Protein AF-A0A9P6YLB2-F1 (afdb_monomer_lite)

Sequence (97 aa):
MDKLEVDEEIAGILVSEGFGTVEEIAYVPVGELLAVEGFDEDIVEELRARARDALLNEALAVEEGLEDGQPAQDLLSLKGMDEATAYALAGHGVHGS

Radius of gyration: 20.88 Å; chains: 1; bounding box: 39×27×56 Å

Structure (mmCIF, N/CA/C/O backbone):
data_AF-A0A9P6YLB2-F1
#
_entry.id   AF-A0A9P6YLB2-F1
#
loop_
_atom_site.group_PDB
_atom_site.id
_atom_site.type_symbol
_atom_site.label_atom_id
_atom_site.label_alt_id
_atom_site.label_comp_id
_atom_site.label_asym_id
_atom_site.label_entity_id
_atom_site.label_seq_id
_atom_site.pdbx_PDB_ins_code
_atom_site.Cartn_x
_atom_site.Cartn_y
_atom_site.Cartn_z
_atom_site.occupancy
_atom_site.B_iso_or_equiv
_atom_site.auth_seq_id
_atom_site.auth_comp_id
_atom_site.auth_asym_id
_atom_site.auth_atom_id
_atom_site.pdbx_PDB_model_num
ATOM 1 N N . MET A 1 1 ? 3.634 4.056 0.059 1.00 73.00 1 MET A N 1
ATOM 2 C CA . MET A 1 1 ? 2.166 4.161 0.165 1.00 73.00 1 MET A CA 1
ATOM 3 C C . MET A 1 1 ? 1.499 4.749 -1.070 1.00 73.00 1 MET A C 1
ATOM 5 O O . MET A 1 1 ? 0.343 4.423 -1.277 1.00 73.00 1 MET A O 1
ATOM 9 N N . ASP A 1 2 ? 2.202 5.478 -1.946 1.00 71.8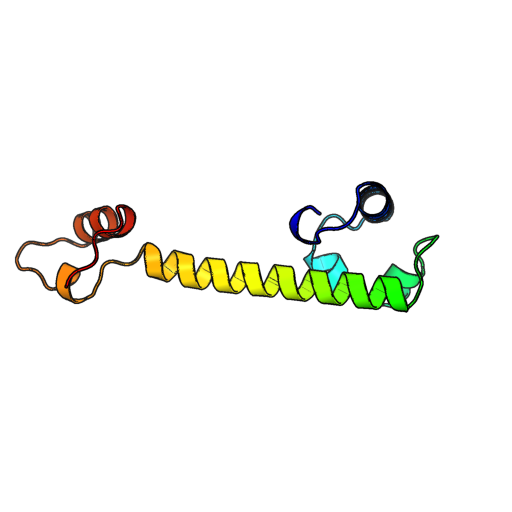8 2 ASP A N 1
ATOM 10 C CA . ASP A 1 2 ? 1.646 5.990 -3.217 1.00 71.88 2 ASP A CA 1
ATOM 11 C C . ASP A 1 2 ? 0.863 4.969 -4.055 1.00 71.88 2 ASP A C 1
ATOM 13 O O . ASP A 1 2 ? -0.164 5.305 -4.630 1.00 71.88 2 ASP A O 1
ATOM 17 N N . LYS A 1 3 ? 1.303 3.704 -4.085 1.00 75.62 3 LYS A N 1
ATOM 18 C CA . LYS A 1 3 ? 0.640 2.627 -4.844 1.00 75.62 3 LYS A CA 1
ATOM 19 C C . LYS A 1 3 ? -0.781 2.299 -4.361 1.00 75.62 3 LYS A C 1
ATOM 21 O O . LYS A 1 3 ? -1.532 1.676 -5.095 1.00 75.62 3 LYS A O 1
ATOM 26 N N . LEU A 1 4 ? -1.120 2.660 -3.124 1.00 82.56 4 LEU A N 1
ATOM 27 C CA . LEU A 1 4 ? -2.427 2.404 -2.514 1.00 82.56 4 LEU A CA 1
ATOM 28 C C . LEU A 1 4 ? -3.434 3.531 -2.783 1.00 82.56 4 LEU A C 1
ATOM 30 O O . LEU A 1 4 ? -4.597 3.377 -2.422 1.00 82.56 4 LEU A O 1
ATOM 34 N N . GLU A 1 5 ? -2.987 4.646 -3.382 1.00 85.12 5 GLU A N 1
ATOM 35 C CA . GLU A 1 5 ? -3.804 5.828 -3.704 1.00 85.12 5 GLU A CA 1
ATOM 36 C C . GLU A 1 5 ? -4.626 6.354 -2.512 1.00 85.12 5 GLU A C 1
ATOM 38 O O . GLU A 1 5 ? -5.740 6.853 -2.663 1.00 85.12 5 GLU A O 1
ATOM 43 N N . VAL A 1 6 ? -4.070 6.222 -1.307 1.00 87.69 6 VAL A N 1
ATOM 44 C CA . VAL A 1 6 ? -4.652 6.748 -0.068 1.00 87.69 6 VAL A CA 1
ATOM 45 C C . VAL A 1 6 ? -4.241 8.200 0.145 1.00 87.69 6 VAL A C 1
ATOM 47 O O . VAL A 1 6 ? -3.191 8.640 -0.331 1.00 87.69 6 VAL A O 1
ATOM 50 N N . ASP A 1 7 ? -5.057 8.947 0.879 1.00 90.38 7 ASP A N 1
ATOM 51 C CA . ASP A 1 7 ? -4.709 10.297 1.302 1.00 90.38 7 ASP A CA 1
ATOM 52 C C . ASP A 1 7 ? -3.527 10.311 2.292 1.00 90.38 7 ASP A C 1
ATOM 54 O O . ASP A 1 7 ? -3.146 9.303 2.893 1.00 90.38 7 ASP A O 1
ATOM 58 N N . GLU A 1 8 ? -2.917 11.488 2.439 1.00 89.25 8 GLU A N 1
ATOM 59 C CA . GLU A 1 8 ? -1.714 11.686 3.255 1.00 89.25 8 GLU A CA 1
ATOM 60 C C . GLU A 1 8 ? -1.964 11.429 4.752 1.00 89.25 8 GLU A C 1
ATOM 62 O O . GLU A 1 8 ? -1.047 11.012 5.461 1.00 89.25 8 GLU A O 1
ATOM 67 N N . GLU A 1 9 ? -3.198 11.621 5.230 1.00 90.06 9 GLU A N 1
ATOM 68 C CA . GLU A 1 9 ? -3.574 11.370 6.623 1.00 90.06 9 GLU A CA 1
ATOM 69 C C . GLU A 1 9 ? -3.595 9.864 6.910 1.00 90.06 9 GLU A C 1
ATOM 71 O O . GLU A 1 9 ? -2.877 9.401 7.799 1.00 90.06 9 GLU A O 1
ATOM 76 N N . ILE A 1 10 ? -4.313 9.084 6.094 1.00 89.81 10 ILE A N 1
ATOM 77 C CA . ILE A 1 10 ? -4.339 7.615 6.172 1.00 89.81 10 ILE A CA 1
ATOM 78 C C . ILE A 1 10 ? -2.926 7.035 6.012 1.00 89.81 10 ILE A C 1
ATOM 80 O O . ILE A 1 10 ? -2.523 6.149 6.770 1.00 89.81 10 ILE A O 1
ATOM 84 N N . ALA A 1 11 ? -2.144 7.544 5.054 1.00 91.06 11 ALA A N 1
ATOM 85 C CA . ALA A 1 11 ? -0.765 7.105 4.850 1.00 91.06 11 ALA A CA 1
ATOM 86 C C . ALA A 1 11 ? 0.113 7.373 6.082 1.00 91.06 11 ALA A C 1
ATOM 88 O O . ALA A 1 11 ? 0.920 6.521 6.459 1.00 91.06 11 ALA A O 1
ATOM 89 N N . GLY A 1 12 ? -0.053 8.537 6.716 1.00 91.50 12 GLY A N 1
ATOM 90 C CA . GLY A 1 12 ? 0.648 8.898 7.943 1.00 91.50 12 GLY A CA 1
ATOM 91 C C . GLY A 1 12 ? 0.314 7.957 9.098 1.00 91.50 12 GLY A C 1
ATOM 92 O O . GLY A 1 12 ? 1.229 7.460 9.754 1.00 91.50 12 GLY A O 1
ATOM 93 N N . ILE A 1 13 ? -0.974 7.658 9.297 1.00 92.56 13 ILE A N 1
ATOM 94 C CA . ILE A 1 13 ? -1.448 6.731 10.336 1.00 92.56 13 ILE A CA 1
ATOM 95 C C . ILE A 1 13 ? -0.839 5.340 10.128 1.00 92.56 13 ILE A C 1
ATOM 97 O O . ILE A 1 13 ? -0.219 4.799 11.040 1.00 92.56 13 ILE A O 1
ATOM 101 N N . LEU A 1 14 ? -0.934 4.790 8.915 1.00 91.94 14 LEU A N 1
ATOM 102 C CA . LEU A 1 14 ? -0.383 3.473 8.582 1.00 91.94 14 LEU A CA 1
ATOM 103 C C . LEU A 1 14 ? 1.114 3.376 8.904 1.00 91.94 14 LEU A C 1
ATOM 105 O O . LEU A 1 14 ? 1.550 2.422 9.544 1.00 91.94 14 LEU A O 1
ATOM 109 N N . VAL A 1 15 ? 1.897 4.386 8.516 1.00 91.62 15 VAL A N 1
ATOM 110 C CA . VAL A 1 15 ? 3.341 4.421 8.788 1.00 91.62 15 VAL A CA 1
ATOM 111 C C . VAL A 1 15 ? 3.630 4.543 10.285 1.00 91.62 15 VAL A C 1
ATOM 113 O O . VAL A 1 15 ? 4.564 3.907 10.776 1.00 91.62 15 VAL A O 1
ATOM 116 N N . SER A 1 16 ? 2.844 5.331 11.024 1.00 91.94 16 SER A N 1
ATOM 117 C CA . SER A 1 16 ? 2.968 5.455 12.482 1.00 91.94 16 SER A CA 1
ATOM 118 C C . SER A 1 16 ? 2.677 4.147 13.217 1.00 91.94 16 SER A C 1
ATOM 120 O O . SER A 1 16 ? 3.376 3.837 14.181 1.00 91.94 16 SER A O 1
ATOM 122 N N . GLU A 1 17 ? 1.725 3.359 12.721 1.00 92.44 17 GLU A N 1
ATOM 123 C CA . GLU A 1 17 ? 1.395 2.022 13.231 1.00 92.44 17 GLU A CA 1
ATOM 124 C C . GLU A 1 17 ? 2.381 0.935 12.758 1.00 92.44 17 GLU A C 1
ATOM 126 O O . GLU A 1 17 ? 2.308 -0.217 13.181 1.00 92.44 17 GLU A O 1
ATOM 131 N N . GLY A 1 18 ? 3.355 1.297 11.916 1.00 90.56 18 GLY A N 1
ATOM 132 C CA . GLY A 1 18 ? 4.424 0.408 11.461 1.00 90.56 18 GLY A CA 1
ATOM 133 C C . GLY A 1 18 ? 4.159 -0.297 10.131 1.00 90.56 18 GLY A C 1
ATOM 134 O O . GLY A 1 18 ? 4.990 -1.098 9.710 1.00 90.56 18 GLY A O 1
ATOM 135 N N . PHE A 1 19 ? 3.064 0.022 9.437 1.00 92.62 19 PHE A N 1
ATOM 136 C CA . PHE A 1 19 ? 2.803 -0.445 8.076 1.00 92.62 19 PHE A CA 1
ATOM 137 C C . PHE A 1 19 ? 3.602 0.397 7.078 1.00 92.62 19 PHE A C 1
ATOM 139 O O . PHE A 1 19 ? 3.221 1.512 6.719 1.00 92.62 19 PHE A O 1
ATOM 146 N N . GLY A 1 20 ? 4.740 -0.132 6.628 1.00 89.00 20 GLY A N 1
ATOM 147 C CA . GLY A 1 20 ? 5.626 0.542 5.677 1.00 89.00 20 GLY A CA 1
ATOM 148 C C . GLY A 1 20 ? 5.395 0.126 4.226 1.00 89.00 20 GLY A C 1
ATOM 149 O O . GLY A 1 20 ? 5.783 0.849 3.303 1.00 89.00 20 GLY A O 1
ATOM 150 N N . THR A 1 21 ? 4.771 -1.033 4.013 1.00 91.56 21 THR A N 1
ATOM 151 C CA . THR A 1 21 ? 4.655 -1.676 2.700 1.00 91.56 21 THR A CA 1
ATOM 152 C C . THR A 1 21 ? 3.218 -2.058 2.352 1.00 91.56 21 THR A C 1
ATOM 154 O O . THR A 1 21 ? 2.343 -2.176 3.210 1.00 91.56 21 THR A O 1
ATOM 157 N N . VAL A 1 22 ? 2.971 -2.246 1.054 1.00 92.19 22 VAL A N 1
ATOM 158 C CA . VAL A 1 22 ? 1.654 -2.635 0.529 1.00 92.19 22 VAL A CA 1
ATOM 159 C C . VAL A 1 22 ? 1.357 -4.098 0.871 1.00 92.19 22 VAL A C 1
ATOM 161 O O . VAL A 1 22 ? 0.221 -4.465 1.159 1.00 92.19 22 VAL A O 1
ATOM 164 N N . GLU A 1 23 ? 2.394 -4.929 0.895 1.00 92.94 23 GLU A N 1
ATOM 165 C CA . GLU A 1 23 ? 2.357 -6.339 1.257 1.00 92.94 23 GLU A CA 1
ATOM 166 C C . GLU A 1 23 ? 1.892 -6.541 2.695 1.00 92.94 23 GLU A C 1
ATOM 168 O O . GLU A 1 23 ? 1.048 -7.400 2.951 1.00 92.94 23 GLU A O 1
ATOM 173 N N . GLU A 1 24 ? 2.389 -5.734 3.633 1.00 93.56 24 GLU A N 1
ATOM 174 C CA . GLU A 1 24 ? 1.933 -5.792 5.021 1.00 93.56 24 GLU A CA 1
ATOM 175 C C . GLU A 1 24 ? 0.427 -5.538 5.099 1.00 93.56 24 GLU A C 1
ATOM 177 O O . GLU A 1 24 ? -0.288 -6.341 5.687 1.00 93.56 24 GLU A O 1
ATOM 182 N N . ILE A 1 25 ? -0.087 -4.517 4.411 1.00 93.31 25 ILE A N 1
ATOM 183 C CA . ILE A 1 25 ? -1.530 -4.232 4.379 1.00 93.31 25 ILE A CA 1
ATOM 184 C C . ILE A 1 25 ? -2.305 -5.388 3.731 1.00 93.31 25 ILE A C 1
ATOM 186 O O . ILE A 1 25 ? -3.337 -5.819 4.245 1.00 93.31 25 ILE A O 1
ATOM 190 N N . ALA A 1 26 ? -1.816 -5.943 2.621 1.00 93.94 26 ALA A N 1
ATOM 191 C CA . ALA A 1 26 ? -2.498 -7.027 1.918 1.00 93.94 26 ALA A CA 1
ATOM 192 C C . ALA A 1 26 ? -2.594 -8.318 2.756 1.00 93.94 26 ALA A C 1
ATOM 194 O O . ALA A 1 26 ? -3.624 -9.009 2.706 1.00 93.94 26 ALA A O 1
ATOM 195 N N . TYR A 1 27 ? -1.551 -8.645 3.526 1.00 92.19 27 TYR A N 1
ATOM 196 C CA . TYR A 1 27 ? -1.372 -9.971 4.129 1.00 92.19 27 TYR A CA 1
ATOM 197 C C . TYR A 1 27 ? -1.454 -10.023 5.660 1.00 92.19 27 TYR A C 1
ATOM 199 O O . TYR A 1 27 ? -1.613 -11.119 6.202 1.00 92.19 27 TYR A O 1
ATOM 207 N N . VAL A 1 28 ? -1.385 -8.893 6.367 1.00 93.62 28 VAL A N 1
ATOM 208 C CA . VAL A 1 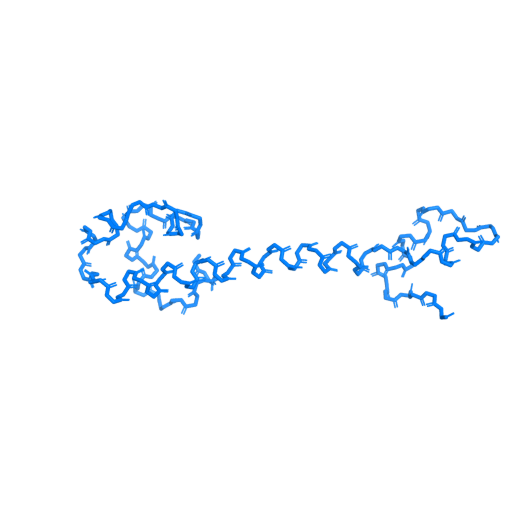28 ? -1.562 -8.856 7.827 1.00 93.62 28 VAL A CA 1
ATOM 209 C C . VAL A 1 28 ? -2.982 -9.307 8.220 1.00 93.62 28 VAL A C 1
ATOM 211 O O . VAL A 1 28 ? -3.937 -9.119 7.453 1.00 93.62 28 VAL A O 1
ATOM 214 N N . PRO A 1 29 ? -3.172 -9.924 9.403 1.00 94.88 29 PRO A N 1
ATOM 215 C CA . PRO A 1 29 ? -4.507 -10.195 9.914 1.00 94.88 29 PRO A CA 1
ATOM 216 C C . PRO A 1 29 ? -5.367 -8.928 9.981 1.00 94.88 29 PRO A C 1
ATOM 218 O O . PRO A 1 29 ? -4.927 -7.893 10.468 1.00 94.88 29 PRO A O 1
ATOM 221 N N . VAL A 1 30 ? -6.633 -9.041 9.567 1.00 92.44 30 VAL A N 1
ATOM 222 C CA . VAL A 1 30 ? -7.611 -7.933 9.593 1.00 92.44 30 VAL A CA 1
ATOM 223 C C . VAL A 1 30 ? -7.713 -7.294 10.981 1.00 92.44 30 VAL A C 1
ATOM 225 O O . VAL A 1 30 ? -7.843 -6.084 11.083 1.00 92.44 30 VAL A O 1
ATOM 228 N N . GLY A 1 31 ? -7.590 -8.094 12.045 1.00 93.56 31 GLY A N 1
ATOM 229 C CA . GLY A 1 31 ? -7.624 -7.601 13.422 1.00 93.56 31 GLY A CA 1
ATOM 230 C C . GLY A 1 31 ? -6.501 -6.622 13.781 1.00 93.56 31 GLY A C 1
ATOM 231 O O . GLY A 1 31 ? -6.721 -5.777 14.636 1.00 93.56 31 GLY A O 1
ATOM 232 N N . GLU A 1 32 ? -5.336 -6.703 13.131 1.00 93.38 32 GLU A N 1
ATOM 233 C CA . GLU A 1 32 ? -4.238 -5.743 13.338 1.00 93.38 32 GLU A CA 1
ATOM 234 C C . GLU A 1 32 ? -4.568 -4.398 12.682 1.00 93.38 32 GLU A C 1
ATOM 236 O O . GLU A 1 32 ? -4.365 -3.348 13.277 1.00 93.38 32 GLU A O 1
ATOM 241 N N . LEU A 1 33 ? -5.157 -4.418 11.481 1.00 93.44 33 LEU A N 1
ATOM 242 C CA . LEU A 1 33 ? -5.602 -3.196 10.803 1.00 93.44 33 LEU A CA 1
ATOM 243 C C . LEU A 1 33 ? -6.810 -2.560 11.502 1.00 93.44 33 LEU A C 1
ATOM 245 O O . LEU A 1 33 ? -6.902 -1.343 11.567 1.00 93.44 33 LEU A O 1
ATOM 249 N N . LEU A 1 34 ? -7.712 -3.367 12.066 1.00 95.19 34 LEU A N 1
ATOM 250 C CA . LEU A 1 34 ? -8.837 -2.885 12.878 1.00 95.19 34 LEU A CA 1
ATOM 251 C C . LEU A 1 34 ? -8.413 -2.352 14.253 1.00 95.19 34 LEU A C 1
ATOM 253 O O . LEU A 1 34 ? -9.208 -1.695 14.921 1.00 95.19 34 LEU A O 1
ATOM 257 N N . ALA A 1 35 ? -7.198 -2.664 14.710 1.00 93.75 35 ALA A N 1
ATOM 258 C CA . ALA A 1 35 ? -6.661 -2.109 15.948 1.00 93.75 35 ALA A CA 1
ATOM 259 C C . ALA A 1 35 ? -6.164 -0.664 15.772 1.00 93.75 35 ALA A C 1
ATOM 261 O O . ALA A 1 35 ? -5.977 0.032 16.771 1.00 93.75 35 ALA A O 1
ATOM 262 N N . VAL A 1 36 ? -5.980 -0.217 14.525 1.0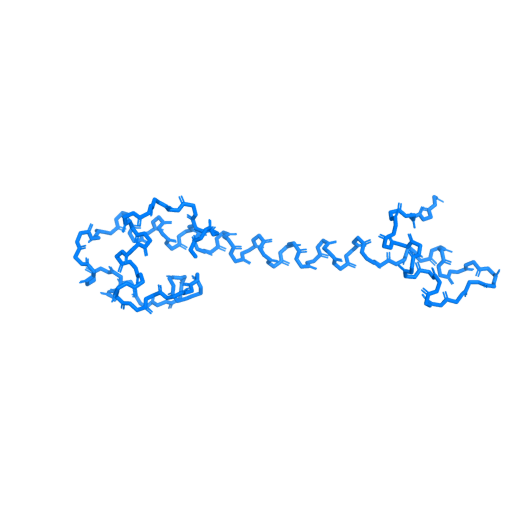0 92.31 36 VAL A N 1
ATOM 263 C CA . VAL A 1 36 ? -5.587 1.151 14.184 1.00 92.31 36 VAL A CA 1
ATOM 264 C C . VAL A 1 36 ? -6.717 2.118 14.531 1.00 92.31 36 VAL A C 1
ATOM 266 O O . VAL A 1 36 ? -7.869 1.937 14.132 1.00 92.31 36 VAL A O 1
ATOM 269 N N . GLU A 1 37 ? -6.391 3.172 15.280 1.00 90.25 37 GLU A N 1
ATOM 270 C CA . GLU A 1 37 ? -7.373 4.185 15.660 1.00 90.25 37 GLU A CA 1
ATOM 271 C C . GLU A 1 37 ? -7.922 4.903 14.418 1.00 90.25 37 GLU A C 1
ATOM 273 O O . GLU A 1 37 ? -7.173 5.434 13.601 1.00 90.25 37 GLU A O 1
ATOM 278 N N . GLY A 1 38 ? -9.251 4.927 14.287 1.00 87.38 38 GLY A N 1
ATOM 279 C CA . GLY A 1 38 ? -9.942 5.560 13.161 1.00 87.38 38 GLY A CA 1
ATOM 280 C C . GLY A 1 38 ? -10.215 4.635 11.974 1.00 87.38 38 GLY A C 1
ATOM 281 O O . GLY A 1 38 ? -10.841 5.082 11.017 1.00 87.38 38 GLY A O 1
ATOM 282 N N . PHE A 1 39 ? -9.795 3.366 12.028 1.00 94.06 39 PHE A N 1
ATOM 283 C CA . PHE A 1 39 ? -10.110 2.381 10.994 1.00 94.06 39 PHE A CA 1
ATOM 284 C C . PHE A 1 39 ? -11.316 1.533 11.403 1.00 94.06 39 PHE A C 1
ATOM 286 O O . PHE A 1 39 ? -11.445 1.102 12.549 1.00 94.06 39 PHE A O 1
ATOM 293 N N . ASP A 1 40 ? -12.197 1.274 10.443 1.00 95.38 40 ASP A N 1
ATOM 294 C CA . ASP A 1 40 ? -13.332 0.364 10.571 1.00 95.38 40 ASP A CA 1
ATOM 295 C C . ASP A 1 40 ? -13.249 -0.767 9.533 1.00 95.38 40 ASP A C 1
ATOM 297 O O . ASP A 1 40 ? -12.318 -0.829 8.728 1.00 95.38 40 ASP A O 1
ATOM 301 N N . GLU A 1 41 ? -14.193 -1.711 9.584 1.00 94.56 41 GLU A N 1
ATOM 302 C CA . GLU A 1 41 ? -14.209 -2.862 8.671 1.00 94.56 41 GLU A CA 1
ATOM 303 C C . GLU A 1 41 ? -14.257 -2.435 7.199 1.00 94.56 41 GLU A C 1
ATOM 305 O O . GLU A 1 41 ? -13.537 -3.020 6.389 1.00 94.56 41 GLU A O 1
ATOM 310 N N . ASP A 1 42 ? -15.012 -1.385 6.869 1.00 94.81 42 ASP A N 1
ATOM 311 C CA . ASP A 1 42 ? -15.158 -0.899 5.496 1.00 94.81 42 ASP A CA 1
ATOM 312 C C . ASP A 1 42 ? -13.831 -0.311 4.981 1.00 94.81 42 ASP A C 1
ATOM 314 O O . ASP A 1 42 ? -13.365 -0.665 3.894 1.00 94.81 42 ASP A O 1
ATOM 318 N N . ILE A 1 43 ? -13.171 0.528 5.790 1.00 92.50 43 ILE A N 1
ATOM 319 C CA . ILE A 1 43 ? -11.853 1.101 5.477 1.00 92.50 43 ILE A CA 1
ATOM 320 C C . ILE A 1 43 ? -10.814 -0.011 5.314 1.00 92.50 43 ILE A C 1
ATOM 322 O O . ILE A 1 43 ? -10.040 -0.012 4.354 1.00 92.50 43 ILE A O 1
ATOM 326 N N . VAL A 1 44 ? -10.790 -0.981 6.229 1.00 94.38 44 VAL A N 1
ATOM 327 C CA . VAL A 1 44 ? -9.816 -2.076 6.186 1.00 94.38 44 VAL A CA 1
ATOM 328 C C . VAL A 1 44 ? -10.024 -2.956 4.957 1.00 94.38 44 VAL A C 1
ATOM 330 O O . VAL A 1 44 ? -9.047 -3.312 4.292 1.00 94.38 44 VAL A O 1
ATOM 333 N N . GLU A 1 45 ? -11.263 -3.308 4.614 1.00 94.12 45 GLU A N 1
ATOM 334 C CA . GLU A 1 45 ? -11.539 -4.079 3.402 1.00 94.12 45 GLU A CA 1
ATOM 335 C C . GLU A 1 45 ? -11.108 -3.332 2.136 1.00 94.12 45 GLU A C 1
ATOM 337 O O . GLU A 1 45 ? -10.466 -3.936 1.266 1.00 94.12 45 GLU A O 1
ATOM 342 N N . GLU A 1 46 ? -11.382 -2.027 2.057 1.00 93.94 46 GLU A N 1
ATOM 343 C CA . GLU A 1 46 ? -10.988 -1.179 0.932 1.00 93.94 46 GLU A CA 1
ATOM 344 C C . GLU A 1 46 ? -9.462 -1.079 0.793 1.00 93.94 46 GLU A C 1
ATOM 346 O O . GLU A 1 46 ? -8.920 -1.326 -0.289 1.00 93.94 46 GLU A O 1
ATOM 351 N N . LEU A 1 47 ? -8.750 -0.800 1.889 1.00 94.25 47 LEU A N 1
ATOM 352 C CA . LEU A 1 47 ? -7.285 -0.753 1.909 1.00 94.25 47 LEU A CA 1
ATOM 353 C C . LEU A 1 47 ? -6.685 -2.080 1.451 1.00 94.25 47 LEU A C 1
ATOM 355 O O . LEU A 1 47 ? -5.775 -2.108 0.623 1.00 94.25 47 LEU A O 1
ATOM 359 N N . ARG A 1 48 ? -7.220 -3.205 1.934 1.00 94.81 48 ARG A N 1
ATOM 360 C CA . ARG A 1 48 ? -6.738 -4.528 1.525 1.00 94.81 48 ARG A CA 1
ATOM 361 C C . ARG A 1 48 ? -7.043 -4.831 0.065 1.00 94.81 48 ARG A C 1
ATOM 363 O O . ARG A 1 48 ? -6.240 -5.507 -0.577 1.00 94.81 48 ARG A O 1
ATOM 370 N N . ALA A 1 49 ? -8.186 -4.392 -0.456 1.00 94.38 49 ALA A N 1
ATOM 371 C CA . ALA A 1 49 ? -8.515 -4.539 -1.869 1.00 94.38 49 ALA A CA 1
ATOM 372 C C . ALA A 1 49 ? -7.520 -3.770 -2.741 1.00 94.38 49 ALA A C 1
ATOM 374 O O . ALA A 1 49 ? -6.842 -4.392 -3.557 1.00 94.38 49 ALA A O 1
ATOM 375 N N . ARG A 1 50 ? -7.324 -2.475 -2.471 1.00 94.62 50 ARG A N 1
ATOM 376 C CA . ARG A 1 50 ? -6.347 -1.648 -3.194 1.00 94.62 50 ARG A CA 1
ATOM 377 C C . ARG A 1 50 ? -4.927 -2.184 -3.078 1.00 94.62 50 ARG A C 1
ATOM 379 O O . ARG A 1 50 ? -4.202 -2.207 -4.065 1.00 94.62 50 ARG A O 1
ATOM 386 N N . ALA A 1 51 ? -4.531 -2.664 -1.900 1.00 94.75 51 ALA A N 1
ATOM 387 C CA . ALA A 1 51 ? -3.213 -3.253 -1.705 1.00 94.75 51 ALA A CA 1
ATOM 388 C C . ALA A 1 51 ? -2.996 -4.486 -2.596 1.00 94.75 51 ALA A C 1
ATOM 390 O O . ALA A 1 51 ? -1.953 -4.617 -3.233 1.00 94.75 51 ALA A O 1
ATOM 391 N N . ARG A 1 52 ? -3.990 -5.378 -2.694 1.00 94.12 52 ARG A N 1
ATOM 392 C CA . ARG A 1 52 ? -3.917 -6.538 -3.595 1.00 94.12 52 ARG A CA 1
ATOM 393 C C . ARG A 1 52 ? -3.892 -6.122 -5.061 1.00 94.12 52 ARG A C 1
ATOM 395 O O . ARG A 1 52 ? -3.110 -6.689 -5.817 1.00 94.12 52 ARG A O 1
ATOM 402 N N . ASP A 1 53 ? -4.703 -5.143 -5.441 1.00 93.75 53 ASP A N 1
ATOM 403 C CA . ASP A 1 53 ? -4.754 -4.647 -6.817 1.00 93.75 53 ASP A CA 1
ATOM 404 C C . ASP A 1 53 ? -3.425 -3.994 -7.220 1.00 93.75 53 ASP A C 1
ATOM 406 O O . ASP A 1 53 ? -2.911 -4.252 -8.304 1.00 93.75 53 ASP A O 1
ATOM 410 N N . ALA A 1 54 ? -2.807 -3.226 -6.322 1.00 91.81 54 ALA A N 1
ATOM 411 C CA . ALA A 1 54 ? -1.483 -2.650 -6.527 1.00 91.81 54 ALA A CA 1
ATOM 412 C C . ALA A 1 54 ? -0.403 -3.727 -6.719 1.00 91.81 54 ALA A C 1
ATOM 414 O O . ALA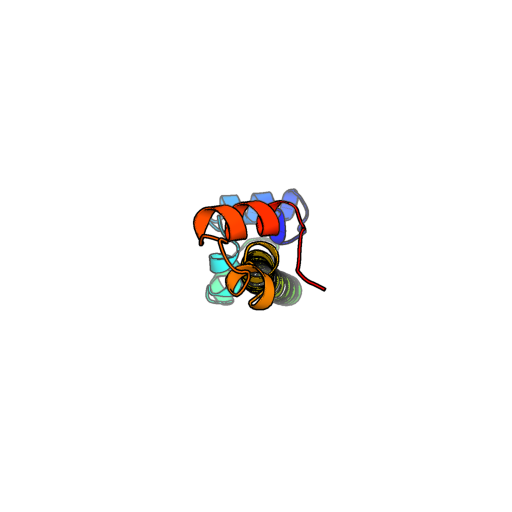 A 1 54 ? 0.419 -3.613 -7.627 1.00 91.81 54 ALA A O 1
ATOM 415 N N . LEU A 1 55 ? -0.425 -4.789 -5.906 1.00 92.06 55 LEU A N 1
ATOM 416 C CA . LEU A 1 55 ? 0.508 -5.913 -6.039 1.00 92.06 55 LEU A CA 1
ATOM 417 C C . LEU A 1 55 ? 0.276 -6.711 -7.326 1.00 92.06 55 LEU A C 1
ATOM 419 O O . LEU A 1 55 ? 1.234 -7.166 -7.948 1.00 92.06 55 LEU A O 1
ATOM 423 N N . LEU A 1 56 ? -0.982 -6.869 -7.744 1.00 90.31 56 LEU A N 1
ATOM 424 C CA . LEU A 1 56 ? -1.321 -7.505 -9.013 1.00 90.31 56 LEU A CA 1
ATOM 425 C C . LEU A 1 56 ? -0.820 -6.671 -10.192 1.00 90.31 56 LEU A C 1
ATOM 427 O O . LEU A 1 56 ? -0.163 -7.210 -11.075 1.00 90.31 56 LEU A O 1
ATOM 431 N N . ASN A 1 57 ? -1.083 -5.365 -10.188 1.00 87.00 57 ASN A N 1
ATOM 432 C CA . ASN A 1 57 ? -0.601 -4.456 -11.224 1.00 87.00 57 ASN A CA 1
ATOM 433 C C . ASN A 1 57 ? 0.926 -4.429 -11.288 1.00 87.00 57 ASN A C 1
ATOM 435 O O . ASN A 1 57 ? 1.485 -4.372 -12.374 1.00 87.00 57 ASN A O 1
ATOM 439 N N . GLU A 1 58 ? 1.614 -4.510 -10.151 1.00 86.19 58 GLU A N 1
ATOM 440 C CA . GLU A 1 58 ? 3.070 -4.634 -10.127 1.00 86.19 58 GLU A CA 1
ATOM 441 C C . GLU A 1 58 ? 3.544 -5.955 -10.738 1.00 86.19 58 GLU A C 1
ATOM 443 O O . GLU A 1 58 ? 4.466 -5.950 -11.549 1.00 86.19 58 GLU A O 1
ATOM 448 N N . ALA A 1 59 ? 2.896 -7.073 -10.410 1.00 85.44 59 ALA A N 1
ATOM 449 C CA . ALA A 1 59 ? 3.220 -8.363 -11.010 1.00 85.44 59 ALA A CA 1
ATOM 450 C C . ALA A 1 59 ? 2.992 -8.365 -12.533 1.00 85.44 59 ALA A C 1
ATOM 452 O O . ALA A 1 59 ? 3.836 -8.868 -13.271 1.00 85.44 59 ALA A O 1
ATOM 453 N N . LEU A 1 60 ? 1.898 -7.755 -12.998 1.00 79.56 60 LEU A N 1
ATOM 454 C CA . LEU A 1 60 ? 1.591 -7.602 -14.421 1.00 79.56 60 LEU A CA 1
ATOM 455 C C . LEU A 1 60 ? 2.557 -6.640 -15.117 1.00 79.56 60 LEU A C 1
ATOM 457 O O . LEU A 1 60 ? 3.038 -6.953 -16.192 1.00 79.56 60 LEU A O 1
ATOM 461 N N . ALA A 1 61 ? 2.920 -5.514 -14.501 1.00 76.94 61 ALA A N 1
ATOM 462 C CA . ALA A 1 61 ? 3.907 -4.590 -15.063 1.00 76.94 61 ALA A CA 1
ATOM 463 C C . ALA A 1 61 ? 5.308 -5.219 -15.147 1.00 76.94 61 ALA A C 1
ATOM 465 O O . ALA A 1 61 ? 6.095 -4.874 -16.026 1.00 76.94 61 ALA A O 1
ATOM 466 N N . VAL A 1 62 ? 5.637 -6.148 -14.243 1.00 69.69 62 VAL A N 1
ATOM 467 C CA . VAL A 1 62 ? 6.847 -6.971 -14.356 1.00 69.69 62 VAL A CA 1
ATOM 468 C C . VAL A 1 62 ? 6.735 -7.941 -15.535 1.00 69.69 62 VAL A C 1
ATOM 470 O O . VAL A 1 62 ? 7.717 -8.109 -16.250 1.00 69.69 62 VAL A O 1
ATOM 473 N N . GLU A 1 63 ? 5.571 -8.550 -15.765 1.00 61.06 63 GLU A N 1
ATOM 474 C CA . GLU A 1 63 ? 5.313 -9.401 -16.936 1.00 61.06 63 GLU A CA 1
ATOM 475 C C . GLU A 1 63 ? 5.397 -8.600 -18.248 1.00 61.06 63 GLU A C 1
ATOM 477 O O . GLU A 1 63 ? 6.196 -8.943 -19.114 1.00 61.06 63 GLU A O 1
ATOM 482 N N . GLU A 1 64 ? 4.705 -7.466 -18.352 1.00 57.09 64 GLU A N 1
ATOM 483 C CA . GLU A 1 64 ? 4.741 -6.581 -19.524 1.00 57.09 64 GLU A CA 1
ATOM 484 C C . GLU A 1 64 ? 6.136 -5.978 -19.747 1.00 57.09 64 GLU A C 1
ATOM 486 O O . GLU A 1 64 ? 6.615 -5.91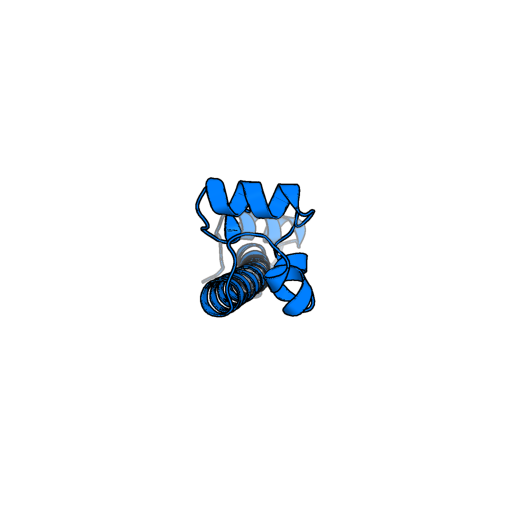6 -20.874 1.00 57.09 64 GLU A O 1
ATOM 491 N N . GLY A 1 65 ? 6.857 -5.599 -18.687 1.00 55.53 65 GLY A N 1
ATOM 492 C CA . GLY A 1 65 ? 8.237 -5.116 -18.796 1.00 55.53 65 GLY A CA 1
ATOM 493 C C . GLY A 1 65 ? 9.233 -6.198 -19.236 1.00 55.53 65 GLY A C 1
ATOM 494 O O . GLY A 1 65 ? 10.260 -5.885 -19.846 1.00 55.53 65 GLY A O 1
ATOM 495 N N . LEU A 1 66 ? 8.943 -7.474 -18.955 1.00 53.47 66 LEU A N 1
ATOM 496 C CA . LEU A 1 66 ? 9.678 -8.605 -19.524 1.00 53.47 66 LEU A CA 1
ATOM 497 C C . LEU A 1 66 ? 9.341 -8.795 -21.010 1.00 53.47 66 LEU A C 1
ATOM 499 O O . LEU A 1 66 ? 10.235 -9.171 -21.765 1.00 53.47 66 LEU A O 1
ATOM 503 N N . GLU A 1 67 ? 8.108 -8.512 -21.435 1.00 53.78 67 GLU A N 1
ATOM 504 C CA . GLU A 1 67 ? 7.683 -8.587 -22.839 1.00 53.78 67 GLU A CA 1
ATOM 505 C C . GLU A 1 67 ? 8.212 -7.412 -23.687 1.00 53.78 67 GLU A C 1
ATOM 507 O O . GLU A 1 67 ? 8.744 -7.643 -24.773 1.00 53.78 67 GLU A O 1
ATOM 512 N N . ASP A 1 68 ? 8.183 -6.175 -23.180 1.00 57.16 68 ASP A N 1
ATOM 513 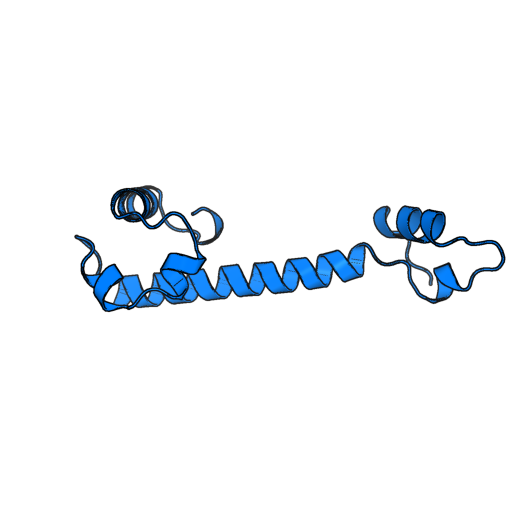C CA . ASP A 1 68 ? 8.684 -4.972 -23.872 1.00 57.16 68 ASP A CA 1
ATOM 514 C C . ASP A 1 68 ? 10.217 -4.975 -24.041 1.00 57.16 68 ASP A C 1
ATOM 516 O O . ASP A 1 68 ? 10.763 -4.392 -24.979 1.00 57.16 68 ASP A O 1
ATOM 520 N N . GLY A 1 69 ? 10.942 -5.650 -23.142 1.00 58.72 69 GLY A N 1
ATOM 521 C CA . GLY A 1 69 ? 12.401 -5.769 -23.194 1.00 58.72 69 GLY A CA 1
ATOM 522 C C . GLY A 1 69 ? 12.916 -6.973 -23.987 1.00 58.72 69 GLY A C 1
ATOM 523 O O . GLY A 1 69 ? 14.122 -7.060 -24.242 1.00 58.72 69 GLY A O 1
ATOM 524 N N . GLN A 1 70 ? 12.048 -7.919 -24.356 1.00 69.81 70 GLN A N 1
ATOM 525 C CA . GLN A 1 70 ? 12.456 -9.132 -25.054 1.00 69.81 70 GLN A CA 1
ATOM 526 C C . GLN A 1 70 ? 12.480 -8.922 -26.573 1.00 69.81 70 GLN A C 1
ATOM 528 O O . GLN A 1 70 ? 11.482 -8.518 -27.174 1.00 69.81 70 GLN A O 1
ATOM 533 N N . PRO A 1 71 ? 13.605 -9.224 -27.246 1.00 76.88 71 PRO A N 1
ATOM 534 C CA . PRO A 1 71 ? 13.628 -9.220 -28.695 1.00 76.88 71 PRO A CA 1
ATOM 535 C C . PRO A 1 71 ? 12.674 -10.265 -29.251 1.00 76.88 71 PRO A C 1
ATOM 537 O O . PRO A 1 71 ? 12.677 -11.426 -28.835 1.00 76.88 71 PRO A O 1
ATOM 540 N N . ALA A 1 72 ? 11.893 -9.850 -30.244 1.00 81.25 72 ALA A N 1
ATOM 541 C CA . ALA A 1 72 ? 11.024 -10.750 -30.976 1.00 81.25 72 ALA A CA 1
ATOM 542 C C . ALA A 1 72 ? 11.836 -11.915 -31.587 1.00 81.25 72 ALA A C 1
ATOM 544 O O . ALA A 1 72 ? 13.003 -11.772 -31.970 1.00 81.25 72 ALA A O 1
ATOM 545 N N . GLN A 1 73 ? 11.227 -13.104 -31.642 1.00 78.50 73 GLN A N 1
ATOM 546 C CA . GLN A 1 73 ? 11.906 -14.337 -32.069 1.00 78.50 73 GLN A CA 1
ATOM 547 C C . GLN A 1 73 ? 12.447 -14.259 -33.503 1.00 78.50 73 GLN A C 1
ATOM 549 O O . GLN A 1 73 ? 13.459 -14.880 -33.830 1.00 78.50 73 GLN A O 1
ATOM 554 N N . ASP A 1 74 ? 11.779 -13.500 -34.363 1.00 82.12 74 ASP A N 1
ATOM 555 C CA . ASP A 1 74 ? 12.207 -13.219 -35.728 1.00 82.12 74 ASP A CA 1
ATOM 556 C C . ASP A 1 74 ? 13.477 -12.359 -35.757 1.00 82.12 74 ASP A C 1
ATOM 558 O O . ASP A 1 74 ? 14.392 -12.666 -36.519 1.00 82.12 74 ASP A O 1
ATOM 562 N N . LEU A 1 75 ? 13.584 -11.373 -34.862 1.00 82.12 75 LEU A N 1
ATOM 563 C CA . LEU A 1 75 ? 14.758 -10.529 -34.675 1.00 82.12 75 LEU A CA 1
ATOM 564 C C . LEU A 1 75 ? 15.963 -11.361 -34.212 1.00 82.12 75 LEU A C 1
ATOM 566 O O . LEU A 1 75 ? 17.038 -11.246 -34.796 1.00 82.12 75 LEU A O 1
ATOM 570 N N . LEU A 1 76 ? 15.765 -12.279 -33.256 1.00 83.88 76 LEU A N 1
ATOM 571 C CA . LEU A 1 76 ? 16.776 -13.265 -32.835 1.00 83.88 76 LEU A CA 1
ATOM 572 C C . LEU A 1 76 ? 17.162 -14.251 -33.952 1.00 83.88 76 LEU A C 1
ATOM 574 O O . LEU A 1 76 ? 18.285 -14.751 -33.985 1.00 83.88 76 LEU A O 1
ATOM 578 N N . SER A 1 77 ? 16.242 -14.528 -34.877 1.00 86.56 77 SER A N 1
ATOM 579 C CA . SER A 1 77 ? 16.461 -15.441 -36.006 1.00 86.56 77 SER A CA 1
ATOM 580 C C . SER A 1 77 ? 17.129 -14.765 -37.212 1.00 86.56 77 SER A C 1
ATOM 582 O O . SER A 1 77 ? 17.458 -15.442 -38.195 1.00 86.56 77 SER A O 1
ATOM 584 N N . LEU A 1 78 ? 17.349 -13.444 -37.172 1.00 87.25 78 LEU A N 1
ATOM 585 C CA . LEU A 1 78 ? 18.010 -12.718 -38.252 1.00 87.25 78 LEU A CA 1
ATOM 586 C C . LEU A 1 78 ? 19.473 -13.150 -38.387 1.00 87.25 78 LEU A C 1
ATOM 588 O O . LEU A 1 78 ? 20.259 -13.178 -37.441 1.00 87.25 78 LEU A O 1
ATOM 592 N N . LYS A 1 79 ? 19.872 -13.454 -39.623 1.00 86.94 79 LYS A N 1
ATOM 593 C CA . LYS A 1 79 ? 21.234 -13.890 -39.932 1.00 86.94 79 LYS A CA 1
ATOM 594 C C . LYS A 1 79 ? 22.241 -12.786 -39.594 1.00 86.94 79 LYS A C 1
ATOM 596 O O . LYS A 1 79 ? 22.298 -11.772 -40.282 1.00 86.94 79 LYS A O 1
ATOM 601 N N . GLY A 1 80 ? 23.093 -13.050 -38.606 1.00 87.19 80 GLY A N 1
ATOM 602 C CA . GLY A 1 80 ? 24.108 -12.107 -38.126 1.00 87.19 80 GLY A CA 1
ATOM 603 C C . GLY A 1 80 ? 23.662 -11.260 -36.934 1.00 87.19 80 GLY A C 1
ATOM 604 O O . GLY A 1 80 ? 24.450 -10.430 -36.495 1.00 87.19 80 GLY A O 1
ATOM 605 N N . MET A 1 81 ? 22.447 -11.474 -36.416 1.00 90.06 81 MET A N 1
ATOM 606 C CA . MET A 1 81 ? 22.003 -10.900 -35.151 1.00 90.06 81 MET A CA 1
ATOM 607 C C . MET A 1 81 ? 22.586 -11.700 -33.985 1.00 90.06 81 MET A C 1
ATOM 609 O O . MET A 1 81 ? 22.494 -12.927 -33.959 1.00 90.06 81 MET A O 1
ATOM 613 N N . ASP A 1 82 ? 23.190 -11.003 -33.029 1.00 88.62 82 ASP A N 1
ATOM 614 C CA . ASP A 1 82 ? 23.557 -11.555 -31.731 1.00 88.62 82 ASP A CA 1
ATOM 615 C C . ASP A 1 82 ? 22.551 -11.120 -30.657 1.00 88.62 82 ASP A C 1
ATOM 617 O O . ASP A 1 82 ? 21.841 -10.124 -30.804 1.00 88.62 82 ASP A O 1
ATOM 621 N N . GLU A 1 83 ? 22.500 -11.882 -29.569 1.00 83.00 83 GLU A N 1
ATOM 622 C CA . GLU A 1 83 ? 21.530 -11.692 -28.491 1.00 83.00 83 GLU A CA 1
ATOM 623 C C . GLU A 1 83 ? 21.634 -10.292 -27.864 1.00 83.00 83 GLU A C 1
ATOM 625 O O . GLU A 1 83 ? 20.621 -9.618 -27.700 1.00 83.00 83 GLU A O 1
ATOM 630 N N . ALA A 1 84 ? 22.845 -9.788 -27.610 1.00 85.00 84 ALA A N 1
ATOM 631 C CA . ALA A 1 84 ? 23.027 -8.477 -26.986 1.00 85.00 84 ALA A CA 1
ATOM 632 C C . ALA A 1 84 ? 22.493 -7.338 -27.872 1.00 85.00 84 ALA A C 1
ATOM 634 O O . ALA A 1 84 ? 21.817 -6.431 -27.380 1.00 85.00 84 ALA A O 1
ATOM 635 N N . THR A 1 85 ? 22.745 -7.405 -29.181 1.00 86.38 85 THR A N 1
ATOM 636 C CA . THR A 1 85 ? 22.208 -6.444 -30.155 1.00 86.38 85 THR A CA 1
ATOM 637 C C . THR A 1 85 ? 20.685 -6.541 -30.274 1.00 86.38 85 THR A C 1
ATOM 639 O O . THR A 1 85 ? 20.011 -5.514 -30.354 1.00 86.38 85 THR A O 1
ATOM 642 N N . ALA A 1 86 ? 20.127 -7.753 -30.235 1.00 86.38 86 ALA A N 1
ATOM 643 C CA . ALA A 1 86 ? 18.686 -7.971 -30.286 1.00 86.38 86 ALA A CA 1
ATOM 644 C C . ALA A 1 86 ? 17.967 -7.330 -29.086 1.00 86.38 86 ALA A C 1
ATOM 646 O O . ALA A 1 86 ? 17.022 -6.564 -29.273 1.00 86.38 86 ALA A O 1
ATOM 647 N N . TYR A 1 87 ? 18.461 -7.558 -27.866 1.00 83.25 87 TYR A N 1
ATOM 648 C CA . TYR A 1 87 ? 17.932 -6.923 -26.654 1.00 83.25 87 TYR A CA 1
ATOM 649 C C . TYR A 1 87 ? 18.070 -5.395 -26.685 1.00 83.25 87 TYR A C 1
ATOM 651 O O . TYR A 1 87 ? 17.158 -4.680 -26.273 1.00 83.25 87 TYR A O 1
ATOM 659 N N . ALA A 1 88 ? 19.180 -4.875 -27.220 1.00 83.88 88 ALA A N 1
ATOM 660 C CA . ALA A 1 88 ? 19.355 -3.435 -27.382 1.00 83.88 88 ALA A CA 1
ATOM 661 C C . ALA A 1 88 ? 18.322 -2.830 -28.349 1.00 83.88 88 ALA A C 1
ATOM 663 O O . ALA A 1 88 ? 17.844 -1.727 -28.104 1.00 83.88 88 ALA A O 1
ATOM 664 N N . LEU A 1 89 ? 17.961 -3.532 -29.427 1.00 82.75 89 LEU A N 1
ATOM 665 C CA . LEU A 1 89 ? 16.924 -3.103 -30.375 1.00 82.75 89 LEU A CA 1
ATOM 666 C C . LEU A 1 89 ? 15.520 -3.167 -29.753 1.00 82.75 89 LEU A C 1
ATOM 668 O O . LEU A 1 89 ? 14.766 -2.200 -29.869 1.00 82.75 89 LEU A O 1
ATOM 672 N N . ALA A 1 90 ? 15.210 -4.252 -29.040 1.00 81.62 90 ALA A N 1
ATOM 673 C CA . ALA A 1 90 ? 13.939 -4.435 -28.338 1.00 81.62 90 ALA A CA 1
ATOM 674 C C . ALA A 1 90 ? 13.690 -3.329 -27.305 1.00 81.62 90 ALA A C 1
ATOM 676 O O . ALA A 1 90 ? 12.653 -2.678 -27.337 1.00 81.62 90 ALA A O 1
ATOM 677 N N . GLY A 1 91 ? 14.700 -2.998 -26.492 1.00 74.50 91 GLY A N 1
ATOM 678 C CA . GLY A 1 91 ? 14.621 -1.898 -25.524 1.00 74.50 91 GLY A CA 1
ATOM 679 C C . GLY A 1 91 ? 14.452 -0.497 -26.137 1.00 74.50 91 GLY A C 1
ATOM 680 O O . GLY A 1 91 ? 14.177 0.452 -25.409 1.00 74.50 91 GLY A O 1
ATOM 681 N N . HIS A 1 92 ? 14.603 -0.346 -27.460 1.00 80.56 92 HIS A N 1
ATOM 682 C CA . HIS A 1 92 ? 14.271 0.879 -28.203 1.00 80.56 92 HIS A CA 1
ATOM 683 C C . HIS A 1 92 ? 12.903 0.797 -28.915 1.00 80.56 92 HIS A C 1
ATOM 685 O O . HIS A 1 92 ? 12.609 1.637 -29.768 1.00 80.56 92 HIS A O 1
ATOM 691 N N . GLY A 1 93 ? 12.075 -0.202 -28.590 1.00 71.94 93 GLY A N 1
ATOM 692 C CA . GLY A 1 93 ? 10.758 -0.428 -29.191 1.00 71.94 93 GLY A CA 1
ATOM 693 C C . GLY A 1 93 ? 10.811 -0.979 -30.619 1.00 71.94 93 GLY A C 1
ATOM 694 O O . GLY A 1 93 ? 9.836 -0.868 -31.365 1.00 71.94 93 GLY A O 1
ATOM 695 N N . VAL A 1 94 ? 11.956 -1.526 -31.048 1.00 76.94 94 VAL A N 1
ATOM 696 C CA . VAL A 1 94 ? 12.093 -2.170 -32.360 1.00 76.94 94 VAL A CA 1
ATOM 697 C C . VAL A 1 94 ? 11.730 -3.643 -32.219 1.00 76.94 94 VAL A C 1
ATOM 699 O O . VAL A 1 94 ? 12.560 -4.472 -31.847 1.00 76.94 94 VAL A O 1
ATOM 702 N N . HIS A 1 95 ? 10.489 -3.964 -32.566 1.00 71.69 95 HIS A N 1
ATOM 703 C CA . HIS A 1 95 ? 10.010 -5.338 -32.687 1.00 71.69 95 HIS A CA 1
ATOM 704 C C . HIS A 1 95 ? 9.940 -5.714 -34.174 1.00 71.69 95 HIS A C 1
ATOM 706 O O . HIS A 1 95 ? 9.637 -4.870 -35.024 1.00 71.69 95 HIS A O 1
ATOM 712 N N . GLY A 1 96 ? 10.303 -6.954 -34.502 1.00 65.62 96 GLY A N 1
ATOM 713 C CA . GLY A 1 96 ? 10.209 -7.464 -35.867 1.00 65.62 96 GLY A CA 1
ATOM 714 C C . GLY A 1 96 ? 8.751 -7.544 -36.348 1.00 65.62 96 GLY A C 1
ATOM 715 O O . GLY A 1 96 ? 7.821 -7.540 -35.541 1.00 65.62 96 GLY A O 1
ATOM 716 N N . SER A 1 97 ? 8.552 -7.488 -37.667 1.00 59.31 97 SER A N 1
ATOM 717 C CA . SER A 1 97 ? 7.250 -7.311 -38.331 1.00 59.31 97 SER A CA 1
ATOM 718 C C . SER A 1 97 ? 6.686 -8.607 -38.891 1.00 59.31 97 SER A C 1
ATOM 720 O O . SER A 1 97 ? 7.481 -9.289 -39.580 1.00 59.31 97 SER A O 1
#

pLDDT: mean 85.0, std 10.91, range [53.47, 95.38]

Secondary structure (DSSP, 8-state):
-GGGT--HHHHHHHHHTT--SHHHHHHS-HHHHTTSTT--HHHHHHHHHHHHHHHHHHHHHHHHHHHHTSPPHHHHTSTT--HHHHHHHHTTT----

Organism: NCBI:txid936053

Foldseek 3Di:
DVQLVDDPVVVVQCVVLPNPALCCLQPPPLVSVCVRPPDDPVNSVSSNVSSVVSVVVVVVVVVVVVVQQAAEVVQVVDDPDDRVNSSVCSVVVDHDD

InterPro domains:
  IPR010214 Transcription termination factor NusA, C-terminal duplication [TIGR01954] (6-55)
  IPR010995 DNA repair Rad51/transcription factor NusA, alpha-helical [SSF47794] (2-56)
  IPR060101 SAM-like helix-hairpin-helix tandem [PF14520] (6-53)